Protein AF-A0A7X9DFD9-F1 (afdb_monomer)

pLDDT: mean 85.7, std 7.78, range [48.38, 92.62]

Sequence (74 aa):
KEKILEKFISTHTKYDEPTKQEFKKLLEKNSIKLSDSTAYFILKSEIYRYTKRPLYDLEFDNQLTEAIKIINEQ

Foldseek 3Di:
DCVLLVVLCVVVLDLDDVSLVVQVVSCVVVVHDDDSLVSSVVNLVVSCVVPPDDP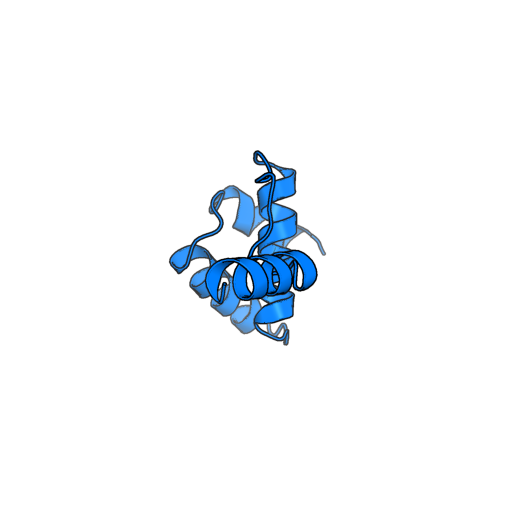DDCSPPPVVVVVVVVVVVD

Solvent-accessible surface area (backbone atoms only — not comparable to full-atom values): 4581 Å² total; per-residue (Å²): 133,62,68,65,58,56,58,48,40,73,76,43,72,60,92,46,71,71,50,51,54,53,50,52,53,51,34,53,74,68,72,50,89,68,55,69,68,59,49,50,50,53,53,47,56,57,33,40,72,82,40,88,64,71,98,68,52,81,86,78,34,63,66,61,45,51,52,52,49,60,62,73,75,106

Radius of gyration: 14.45 Å; Cα contacts (8 Å, |Δi|>4): 32; chains: 1; bounding box: 41×22×36 Å

Secondary structure (DSSP, 8-state):
-THHHHHHHHH--S-SHHHHHHHHHHHHHTT----HHHHHHHHHHHHHHHSPPPS--TTT-HHHHHHHHHHHT-

Structure (mmCIF, N/CA/C/O backbone):
data_AF-A0A7X9DFD9-F1
#
_entry.id   AF-A0A7X9DFD9-F1
#
loop_
_atom_site.group_PDB
_atom_site.id
_atom_site.type_symbol
_atom_site.label_atom_id
_atom_site.label_alt_id
_atom_site.label_comp_id
_atom_site.label_asym_id
_atom_site.label_entity_id
_atom_site.label_seq_id
_atom_site.pdbx_PDB_ins_code
_atom_site.Cartn_x
_atom_site.Cartn_y
_atom_site.Cartn_z
_atom_site.occupancy
_atom_site.B_iso_or_equiv
_a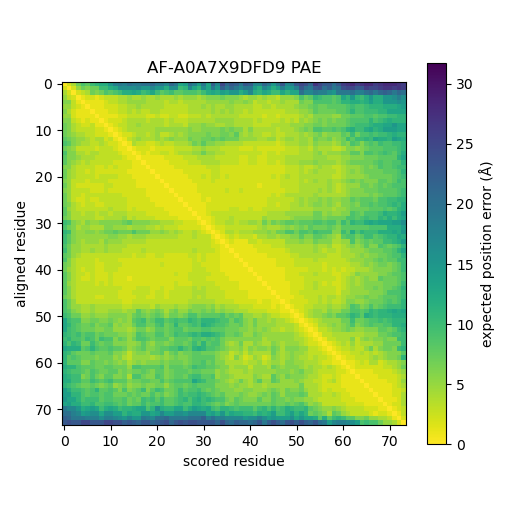tom_site.auth_seq_id
_atom_site.auth_comp_id
_atom_site.auth_asym_id
_atom_site.auth_atom_id
_atom_site.pdbx_PDB_model_num
ATOM 1 N N . LYS A 1 1 ? -18.408 -6.169 4.066 1.00 48.38 1 LYS A N 1
ATOM 2 C CA . LYS A 1 1 ? -17.126 -6.179 4.824 1.00 48.38 1 LYS A CA 1
ATOM 3 C C . LYS A 1 1 ? -16.177 -5.039 4.390 1.00 48.38 1 LYS A C 1
ATOM 5 O O . LYS A 1 1 ? -15.163 -4.864 5.045 1.00 48.38 1 LYS A O 1
ATOM 10 N N . GLU A 1 2 ? -16.537 -4.209 3.396 1.00 55.25 2 GLU A N 1
ATOM 11 C CA . GLU A 1 2 ? -15.740 -3.077 2.858 1.00 55.25 2 GLU A CA 1
ATOM 12 C C . GLU A 1 2 ? -15.517 -1.877 3.801 1.00 55.25 2 GLU A C 1
ATOM 14 O O . GLU A 1 2 ? -14.545 -1.143 3.650 1.00 55.25 2 GLU A O 1
ATOM 19 N N . LYS A 1 3 ? -16.334 -1.716 4.851 1.00 73.00 3 LYS A N 1
ATOM 20 C CA . LYS A 1 3 ? -16.347 -0.494 5.681 1.00 73.00 3 LYS A CA 1
ATOM 21 C C . LYS A 1 3 ? -15.025 -0.133 6.369 1.00 73.00 3 LYS A C 1
ATOM 23 O O . LYS A 1 3 ? -14.844 1.026 6.722 1.00 73.00 3 LYS A O 1
ATOM 28 N N . ILE A 1 4 ? -14.149 -1.097 6.652 1.00 82.19 4 ILE A N 1
ATOM 29 C CA . ILE A 1 4 ? -12.875 -0.824 7.345 1.00 82.19 4 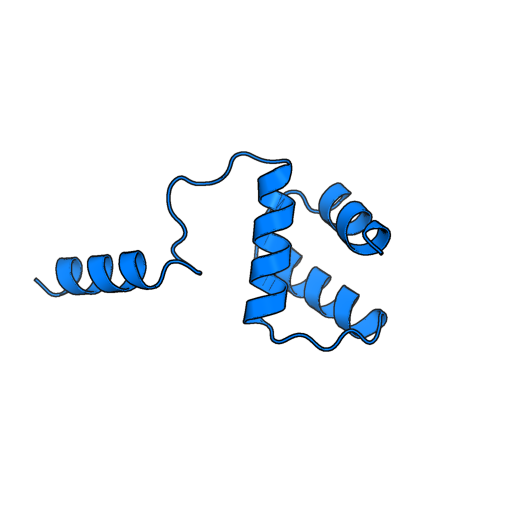ILE A CA 1
ATOM 30 C C . ILE A 1 4 ? -11.873 -0.209 6.370 1.00 82.19 4 ILE A C 1
ATOM 32 O O . ILE A 1 4 ? -11.206 0.765 6.707 1.00 82.19 4 ILE A O 1
ATOM 36 N N . LEU A 1 5 ? -11.815 -0.759 5.158 1.00 81.56 5 LEU A N 1
ATOM 37 C CA . LEU A 1 5 ? -10.886 -0.324 4.130 1.00 81.56 5 LEU A CA 1
ATOM 38 C C . LEU A 1 5 ? -11.304 1.031 3.559 1.00 81.56 5 LEU A C 1
ATOM 40 O O . LEU A 1 5 ? -10.488 1.942 3.520 1.00 81.56 5 LEU A O 1
ATOM 44 N N . GLU A 1 6 ? -12.592 1.195 3.239 1.00 83.19 6 GLU A N 1
ATOM 45 C CA . GLU A 1 6 ? -13.154 2.458 2.742 1.00 83.19 6 GLU A CA 1
ATOM 46 C C . GLU A 1 6 ? -12.943 3.619 3.724 1.00 83.19 6 GLU A C 1
ATOM 48 O O . GLU A 1 6 ? -12.568 4.727 3.336 1.00 83.19 6 GLU A O 1
ATOM 53 N N . LYS A 1 7 ? -13.127 3.366 5.027 1.00 85.31 7 LYS A N 1
ATOM 54 C CA . LYS A 1 7 ? -12.841 4.366 6.065 1.00 85.31 7 LYS A CA 1
ATOM 55 C C . LYS A 1 7 ? -11.357 4.693 6.156 1.00 85.31 7 LYS A C 1
ATOM 57 O O . LYS A 1 7 ? -11.011 5.835 6.433 1.00 85.31 7 LYS A O 1
ATOM 62 N N . PHE A 1 8 ? -10.489 3.708 5.946 1.00 88.31 8 PHE A N 1
ATOM 63 C CA . PHE A 1 8 ? -9.049 3.910 6.006 1.00 88.31 8 PHE A CA 1
ATOM 64 C C . PHE A 1 8 ? -8.543 4.753 4.829 1.00 88.31 8 PHE A C 1
ATOM 66 O O . PHE A 1 8 ? -7.849 5.745 5.050 1.00 88.31 8 PHE A O 1
ATOM 73 N N . ILE A 1 9 ? -8.954 4.414 3.602 1.00 87.31 9 ILE A N 1
ATOM 74 C CA . ILE A 1 9 ? -8.560 5.129 2.375 1.00 87.31 9 ILE A CA 1
ATOM 75 C C . ILE A 1 9 ? -9.180 6.530 2.273 1.00 87.31 9 ILE A C 1
ATOM 77 O O . ILE A 1 9 ? -8.595 7.410 1.651 1.00 87.31 9 ILE A O 1
ATOM 81 N N . SER A 1 10 ? -10.325 6.772 2.928 1.00 84.25 10 SER A N 1
ATOM 82 C CA . SER A 1 10 ? -10.905 8.122 3.033 1.00 84.25 10 SER A CA 1
ATOM 83 C C . SER A 1 10 ? -9.984 9.089 3.786 1.00 84.25 10 SER A C 1
ATOM 85 O O . SER A 1 10 ? -9.981 10.284 3.505 1.00 84.25 10 SER A O 1
ATOM 87 N N . THR A 1 11 ? -9.193 8.573 4.729 1.00 84.69 11 THR A N 1
ATOM 88 C CA . THR A 1 11 ? -8.228 9.355 5.516 1.00 84.69 11 THR A CA 1
ATOM 89 C C . THR A 1 11 ? -6.825 9.304 4.906 1.00 84.69 11 THR A C 1
ATOM 91 O O . THR A 1 11 ? -6.069 10.264 5.027 1.00 84.69 11 THR A O 1
ATOM 94 N N . HIS A 1 12 ? -6.485 8.208 4.219 1.00 84.81 12 HIS A N 1
ATOM 95 C CA . HIS A 1 12 ? -5.176 7.977 3.611 1.00 84.81 12 HIS A CA 1
ATOM 96 C C . HIS A 1 12 ? -5.309 7.755 2.102 1.00 84.81 12 HIS A C 1
ATOM 98 O O . HIS A 1 12 ? -5.503 6.639 1.623 1.00 84.81 12 HIS A O 1
ATOM 104 N N . THR A 1 13 ? -5.188 8.842 1.344 1.00 83.44 13 THR A N 1
ATOM 105 C CA . THR A 1 13 ? -5.361 8.850 -0.118 1.00 83.44 13 THR A CA 1
ATOM 106 C C . THR A 1 13 ? -4.064 8.610 -0.887 1.00 83.44 13 THR A C 1
ATOM 108 O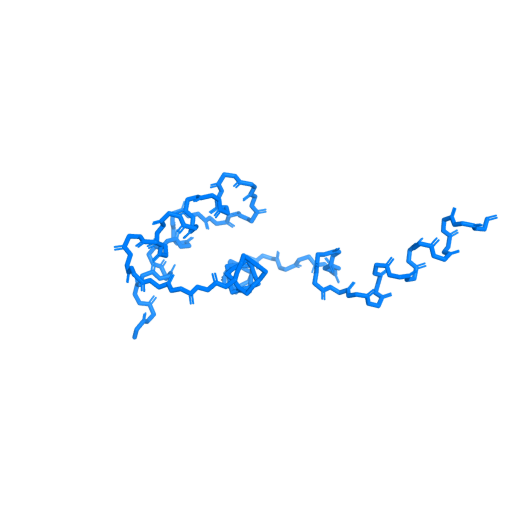 O . THR A 1 13 ? -4.064 8.615 -2.117 1.00 83.44 13 THR A O 1
ATOM 111 N N . LYS A 1 14 ? -2.943 8.424 -0.187 1.00 86.56 14 LYS A N 1
ATOM 112 C CA . LYS A 1 14 ? -1.627 8.221 -0.788 1.00 86.56 14 LYS A CA 1
ATOM 113 C C . LYS A 1 14 ? -1.044 6.893 -0.353 1.00 86.56 14 LYS A C 1
ATOM 115 O O . LYS A 1 14 ? -1.183 6.467 0.787 1.00 86.56 14 LYS A O 1
ATOM 120 N N . TYR A 1 15 ? -0.405 6.236 -1.309 1.00 87.69 15 TYR A N 1
ATOM 121 C CA . TYR A 1 15 ? 0.315 5.005 -1.065 1.00 87.69 15 TYR A CA 1
ATOM 122 C C . TYR A 1 15 ? 1.771 5.341 -0.714 1.00 87.69 15 TYR A C 1
ATOM 124 O O . TYR A 1 15 ? 2.586 5.592 -1.600 1.00 87.69 15 TYR A O 1
ATOM 132 N N . ASP A 1 16 ? 2.069 5.395 0.583 1.00 90.00 16 ASP A N 1
ATOM 133 C CA . ASP A 1 16 ? 3.372 5.748 1.154 1.00 90.00 16 ASP A CA 1
ATOM 134 C C . ASP A 1 16 ? 3.687 4.897 2.399 1.00 90.00 16 ASP A C 1
ATOM 136 O O . ASP A 1 16 ? 2.824 4.190 2.922 1.00 90.00 16 ASP A O 1
ATOM 140 N N . GLU A 1 17 ? 4.941 4.933 2.860 1.00 89.00 17 GLU A N 1
ATOM 141 C CA . GLU A 1 17 ? 5.404 4.141 4.008 1.00 89.00 17 GLU A CA 1
ATOM 142 C C . GLU A 1 17 ? 4.572 4.349 5.291 1.00 89.00 17 GLU A C 1
ATOM 144 O O . GLU A 1 17 ? 4.155 3.349 5.879 1.00 89.00 17 GLU A O 1
ATOM 149 N N . PRO A 1 18 ? 4.248 5.584 5.737 1.00 90.50 18 PRO A N 1
ATOM 150 C CA . PRO A 1 18 ? 3.421 5.747 6.931 1.00 90.50 18 PRO A CA 1
ATOM 151 C C . PRO A 1 18 ? 2.020 5.148 6.753 1.00 90.50 18 PRO A C 1
ATOM 153 O O . PRO A 1 18 ? 1.518 4.496 7.670 1.00 90.50 18 PRO A O 1
ATOM 156 N N . THR A 1 19 ? 1.420 5.267 5.565 1.00 90.94 19 THR A N 1
ATOM 157 C CA . THR A 1 19 ? 0.121 4.647 5.269 1.00 90.94 19 THR A CA 1
ATOM 158 C C . THR A 1 19 ? 0.188 3.116 5.314 1.00 90.94 19 THR A C 1
ATOM 160 O O . THR A 1 19 ? -0.720 2.479 5.851 1.00 90.94 19 THR A O 1
ATOM 163 N N . LYS A 1 20 ? 1.273 2.501 4.820 1.00 90.94 20 LYS A N 1
ATOM 164 C CA . LYS A 1 20 ? 1.492 1.043 4.913 1.00 90.94 20 LYS A CA 1
ATOM 165 C C . LYS A 1 20 ? 1.547 0.568 6.365 1.00 90.94 20 LYS A C 1
ATOM 167 O O . LYS A 1 20 ? 0.888 -0.414 6.715 1.00 90.94 20 LYS A O 1
ATOM 172 N N . GLN A 1 21 ? 2.294 1.277 7.211 1.00 92.25 21 GLN A N 1
ATO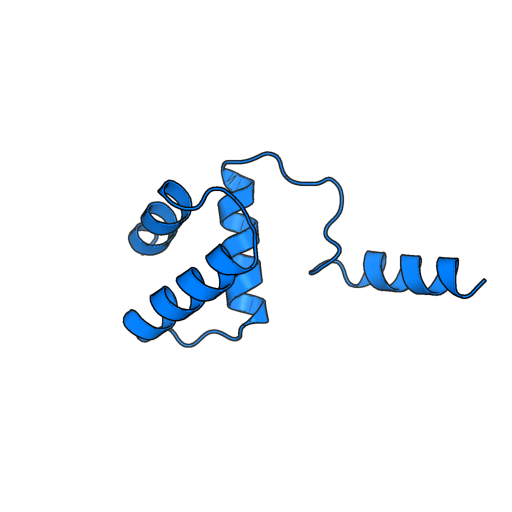M 173 C CA . GLN A 1 21 ? 2.443 0.936 8.629 1.00 92.25 21 GLN A CA 1
ATOM 174 C C . GLN A 1 21 ? 1.114 1.062 9.385 1.00 92.25 21 GLN A C 1
ATOM 176 O O . GLN A 1 21 ? 0.736 0.163 10.137 1.00 92.25 21 GLN A O 1
ATOM 181 N N . GLU A 1 22 ? 0.363 2.140 9.153 1.00 91.19 22 GLU A N 1
ATOM 182 C CA . GLU A 1 22 ? -0.954 2.335 9.769 1.00 91.19 22 GLU A CA 1
ATOM 183 C C . GLU A 1 22 ? -1.976 1.299 9.283 1.00 91.19 22 GLU A C 1
ATOM 185 O O . GLU A 1 22 ? -2.777 0.791 10.072 1.00 91.19 22 GLU A O 1
ATOM 190 N N . PHE A 1 23 ? -1.912 0.909 8.008 1.00 92.62 23 PHE A N 1
ATOM 191 C CA . PHE A 1 23 ? -2.763 -0.142 7.465 1.00 92.62 23 PHE A CA 1
ATOM 192 C C . PHE A 1 23 ? -2.458 -1.504 8.097 1.00 92.62 23 PHE A C 1
ATOM 194 O O . PHE A 1 23 ? -3.376 -2.240 8.461 1.00 92.62 23 PHE A O 1
ATOM 201 N N . LYS A 1 24 ? -1.179 -1.826 8.310 1.00 91.69 24 LYS A N 1
ATOM 202 C CA . LYS A 1 24 ? -0.770 -3.056 8.997 1.00 91.69 24 LYS A CA 1
ATOM 203 C C . LYS A 1 24 ? -1.305 -3.102 10.431 1.00 91.69 24 LYS A C 1
ATOM 205 O O . LYS A 1 24 ? -1.967 -4.071 10.799 1.00 91.69 24 LYS A O 1
ATOM 210 N N . LYS A 1 25 ? -1.160 -2.009 11.189 1.00 91.69 25 LYS A N 1
ATOM 211 C CA . LYS A 1 25 ? -1.746 -1.891 12.538 1.00 91.69 25 LYS A CA 1
ATOM 212 C C . LYS A 1 25 ? -3.267 -2.039 12.528 1.00 91.69 25 LYS A C 1
ATOM 214 O O . LYS A 1 25 ? -3.836 -2.648 13.435 1.00 91.69 25 LYS A O 1
ATOM 219 N N . LEU A 1 26 ? -3.946 -1.493 11.515 1.00 91.31 26 LEU A N 1
ATOM 220 C CA . LEU A 1 26 ? -5.392 -1.644 11.349 1.00 91.31 26 LEU A CA 1
ATOM 221 C C . LEU A 1 26 ? -5.776 -3.117 11.156 1.00 91.31 26 LEU A C 1
ATOM 223 O O . LEU A 1 26 ? -6.733 -3.579 11.780 1.00 91.31 26 LEU A O 1
ATOM 227 N N . LEU A 1 27 ? -5.044 -3.855 10.321 1.00 91.00 27 LEU A N 1
ATOM 228 C CA . LEU A 1 27 ? -5.277 -5.283 10.101 1.00 91.00 27 LEU A CA 1
ATOM 229 C C . LEU A 1 27 ? -5.053 -6.091 11.385 1.00 91.00 27 LEU A C 1
ATOM 231 O O . LEU A 1 27 ? -5.925 -6.876 11.763 1.00 91.00 27 LEU A O 1
ATOM 235 N N . GLU A 1 28 ? -3.959 -5.832 12.104 1.00 90.38 28 GLU A N 1
ATOM 236 C CA . GLU A 1 28 ? -3.649 -6.486 13.382 1.00 90.38 28 GLU A CA 1
ATOM 237 C C . GLU A 1 28 ? -4.725 -6.214 14.440 1.00 90.38 28 GLU A C 1
ATOM 239 O O . GLU A 1 28 ? -5.223 -7.145 15.076 1.00 90.38 28 GLU A O 1
ATOM 244 N N . LYS A 1 29 ? -5.177 -4.959 14.563 1.00 90.56 29 LYS A N 1
ATOM 245 C CA . LYS A 1 29 ? -6.262 -4.567 15.478 1.00 90.56 29 LYS A CA 1
ATOM 246 C C . LYS A 1 29 ? -7.575 -5.296 15.186 1.00 90.56 29 LYS A C 1
ATOM 248 O O . LYS A 1 29 ? -8.350 -5.557 16.102 1.00 90.56 29 LYS A O 1
ATOM 253 N N . ASN A 1 30 ? -7.831 -5.632 13.922 1.00 88.25 30 ASN A N 1
ATOM 254 C CA . ASN A 1 30 ? -9.019 -6.373 13.498 1.00 88.25 30 ASN A CA 1
ATOM 255 C C . ASN A 1 30 ? -8.792 -7.896 13.443 1.00 88.25 30 ASN A C 1
ATOM 257 O O . ASN A 1 30 ? -9.653 -8.616 12.940 1.00 88.25 30 ASN A O 1
ATOM 261 N N . SER A 1 31 ? -7.661 -8.398 13.961 1.00 88.50 31 SER A N 1
ATOM 262 C CA . SER A 1 31 ? -7.281 -9.820 13.919 1.00 88.50 31 SER A CA 1
ATOM 263 C C . SER A 1 31 ? -7.242 -10.409 12.500 1.00 88.50 31 SER A C 1
ATOM 265 O O . SER A 1 31 ? -7.477 -11.602 12.299 1.00 88.50 31 SER A O 1
ATOM 267 N N . ILE A 1 32 ? -6.944 -9.577 11.499 1.00 87.69 32 ILE A N 1
ATOM 268 C CA . ILE A 1 32 ? -6.813 -9.994 10.105 1.00 87.69 32 ILE A CA 1
ATOM 269 C C . ILE A 1 32 ? -5.355 -10.382 9.862 1.00 87.69 32 ILE A C 1
ATOM 271 O O . ILE A 1 32 ? -4.464 -9.537 9.891 1.00 87.69 32 ILE A O 1
ATOM 275 N N . LYS A 1 33 ? -5.113 -11.669 9.598 1.00 86.12 33 LYS A N 1
ATOM 276 C CA . LYS A 1 33 ? -3.789 -12.184 9.234 1.00 86.12 33 LYS A CA 1
ATOM 277 C C . LYS A 1 33 ? -3.638 -12.181 7.715 1.00 86.12 33 LYS A C 1
ATOM 279 O O . LYS A 1 33 ? -4.204 -13.032 7.036 1.00 86.12 33 LYS A O 1
ATOM 284 N N . LEU A 1 34 ? -2.877 -11.223 7.200 1.00 87.00 34 LEU A N 1
ATOM 285 C CA . LEU A 1 34 ? -2.442 -11.155 5.806 1.00 87.00 34 LEU A CA 1
ATOM 286 C C . LEU A 1 34 ? -0.917 -11.066 5.772 1.00 87.00 34 LEU A C 1
ATOM 288 O O . LEU A 1 34 ? -0.307 -10.545 6.704 1.00 87.00 34 LEU A O 1
ATOM 292 N N . SER A 1 35 ? -0.306 -11.571 4.703 1.00 89.69 35 SER A N 1
ATOM 293 C CA . SER A 1 35 ? 1.100 -11.281 4.433 1.00 89.69 35 SER A CA 1
ATOM 294 C C . SER A 1 35 ? 1.254 -9.803 4.071 1.00 89.69 35 SER A C 1
ATOM 296 O O . SER A 1 35 ? 0.345 -9.205 3.489 1.00 89.69 35 SER A O 1
ATOM 298 N N . ASP A 1 36 ? 2.415 -9.225 4.377 1.00 87.12 36 ASP A N 1
ATOM 299 C CA . ASP A 1 36 ? 2.699 -7.816 4.085 1.00 87.12 36 ASP A CA 1
ATOM 300 C C . ASP A 1 36 ? 2.489 -7.502 2.596 1.00 87.12 36 ASP A C 1
ATOM 302 O O . ASP A 1 36 ? 1.817 -6.535 2.254 1.00 87.12 36 ASP A O 1
ATOM 306 N N . SER A 1 37 ? 2.955 -8.380 1.702 1.00 88.56 37 SER A N 1
ATOM 307 C CA . SER A 1 37 ? 2.765 -8.229 0.254 1.00 88.56 37 SER A CA 1
ATOM 308 C C . SER A 1 37 ? 1.282 -8.177 -0.138 1.00 88.56 37 SER A C 1
ATOM 310 O O . SER A 1 37 ? 0.864 -7.264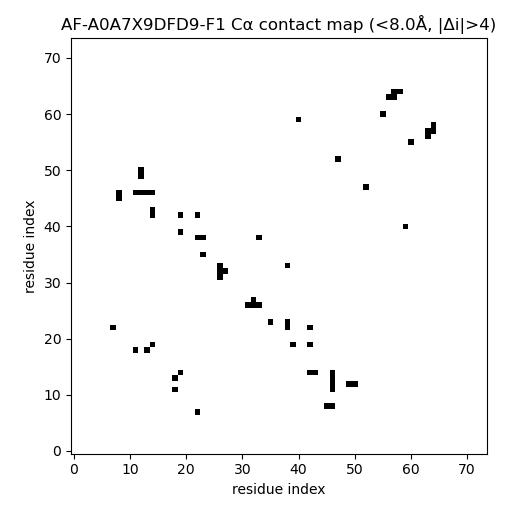 -0.848 1.00 88.56 37 SER A O 1
ATOM 312 N N . THR A 1 38 ? 0.451 -9.094 0.374 1.00 88.25 38 THR A N 1
ATOM 313 C CA . THR A 1 38 ? -0.986 -9.104 0.065 1.00 88.25 38 THR A CA 1
ATOM 314 C C . THR A 1 38 ? -1.706 -7.901 0.670 1.00 88.25 38 THR A C 1
ATOM 316 O O . THR A 1 38 ? -2.543 -7.293 0.004 1.00 88.25 38 THR A O 1
ATOM 319 N N . ALA A 1 39 ? -1.373 -7.518 1.905 1.00 90.81 39 ALA A N 1
ATOM 320 C CA . ALA A 1 39 ? -1.928 -6.329 2.543 1.00 90.81 39 ALA A CA 1
ATOM 321 C C . ALA A 1 39 ? -1.617 -5.066 1.726 1.00 90.81 39 ALA A C 1
ATOM 323 O O . ALA A 1 39 ? -2.511 -4.275 1.423 1.00 90.81 39 ALA A O 1
ATOM 324 N N . TYR A 1 40 ? -0.363 -4.904 1.312 1.00 92.19 40 TYR A N 1
ATOM 325 C CA . TYR A 1 40 ? 0.082 -3.748 0.546 1.00 92.19 40 TYR A CA 1
ATOM 326 C C . TYR A 1 40 ? -0.486 -3.727 -0.871 1.00 92.19 40 TYR A C 1
ATOM 328 O O . TYR A 1 40 ? -0.812 -2.648 -1.361 1.00 92.19 40 TYR A O 1
ATOM 336 N N . PHE A 1 41 ? -0.663 -4.888 -1.503 1.00 90.50 41 PHE A N 1
ATOM 3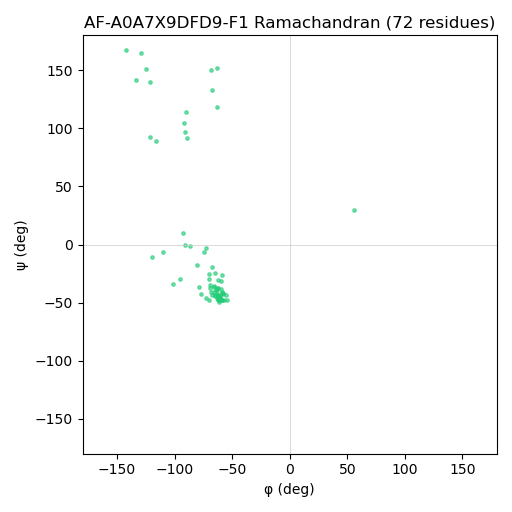37 C CA . PHE A 1 41 ? -1.329 -4.991 -2.799 1.00 90.50 41 PHE A CA 1
ATOM 338 C C . PHE A 1 41 ? -2.787 -4.520 -2.721 1.00 90.50 41 PHE A C 1
ATOM 340 O O . PHE A 1 41 ? -3.215 -3.689 -3.521 1.00 90.50 41 PHE A O 1
ATOM 347 N N . ILE A 1 42 ? -3.536 -4.995 -1.717 1.00 89.62 42 ILE A N 1
ATOM 348 C CA . ILE A 1 42 ? -4.934 -4.595 -1.492 1.00 89.62 42 ILE A CA 1
ATOM 349 C C . ILE A 1 42 ? -5.021 -3.088 -1.237 1.00 89.62 42 ILE A C 1
ATOM 351 O O . ILE A 1 42 ? -5.824 -2.402 -1.868 1.00 89.62 42 ILE A O 1
ATOM 3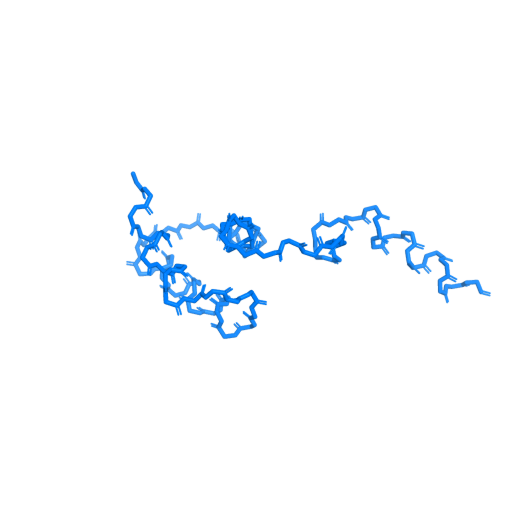55 N N . LEU A 1 43 ? -4.165 -2.564 -0.355 1.00 91.00 43 LEU A N 1
ATOM 356 C CA . LEU A 1 43 ? -4.100 -1.138 -0.044 1.00 91.00 43 LEU A CA 1
ATOM 357 C C . LEU A 1 43 ? -3.834 -0.293 -1.298 1.00 91.00 43 LEU A C 1
ATOM 359 O O . LEU A 1 43 ? -4.535 0.686 -1.544 1.00 91.00 43 LEU A O 1
ATOM 363 N N . LYS A 1 44 ? -2.842 -0.687 -2.105 1.00 90.69 44 LYS A N 1
ATOM 364 C CA . LYS A 1 44 ? -2.472 0.011 -3.342 1.00 90.69 44 LYS A CA 1
ATOM 365 C C . LYS A 1 44 ? -3.613 0.009 -4.352 1.00 90.69 44 LYS A C 1
ATOM 367 O O . LYS A 1 44 ? -3.958 1.059 -4.892 1.00 90.69 44 LYS A O 1
ATOM 372 N N . SER A 1 45 ? -4.225 -1.156 -4.566 1.00 88.75 45 SER A N 1
ATOM 373 C CA . SER A 1 45 ? -5.362 -1.322 -5.474 1.00 88.75 45 SER A CA 1
ATOM 374 C C . SER A 1 45 ? -6.533 -0.424 -5.080 1.00 88.75 45 SER A C 1
ATOM 376 O O . SER A 1 45 ? -7.153 0.200 -5.938 1.00 88.75 45 SER A O 1
ATOM 378 N N . GLU A 1 46 ? -6.825 -0.331 -3.786 1.00 88.56 46 GLU A N 1
ATOM 379 C CA . GLU A 1 46 ? -7.979 0.417 -3.297 1.00 88.56 46 GLU A CA 1
ATOM 380 C C . GLU A 1 46 ? -7.726 1.923 -3.274 1.00 88.56 46 GLU A C 1
ATOM 382 O O . GLU A 1 46 ? -8.600 2.681 -3.679 1.00 88.56 46 GLU A O 1
ATOM 387 N N . ILE A 1 47 ? -6.515 2.383 -2.949 1.00 89.00 47 ILE A N 1
ATOM 388 C CA . ILE A 1 47 ? -6.147 3.802 -3.095 1.00 89.00 47 ILE A CA 1
ATOM 389 C C . ILE A 1 47 ? -6.245 4.249 -4.561 1.00 89.00 47 ILE A C 1
ATOM 391 O O . ILE A 1 47 ? -6.823 5.299 -4.860 1.00 89.00 47 ILE A O 1
ATOM 395 N N . TYR A 1 48 ? -5.728 3.451 -5.499 1.00 87.81 48 TYR A N 1
ATOM 396 C CA . TYR A 1 48 ? -5.762 3.772 -6.933 1.00 87.81 48 TYR A CA 1
ATOM 397 C C . TYR A 1 48 ? -7.133 3.607 -7.583 1.00 87.81 48 TYR A C 1
ATOM 399 O O . TYR A 1 48 ? -7.319 4.014 -8.727 1.00 87.81 48 TYR A O 1
ATOM 407 N N . ARG A 1 49 ? -8.119 3.075 -6.861 1.00 85.75 49 ARG A N 1
ATOM 408 C CA . ARG A 1 49 ? -9.515 3.109 -7.296 1.00 85.75 49 ARG A CA 1
ATOM 409 C C . ARG A 1 49 ? -10.103 4.521 -7.244 1.00 85.75 49 ARG A C 1
ATOM 411 O O . ARG A 1 49 ? -10.967 4.848 -8.051 1.00 85.75 49 ARG A O 1
ATOM 418 N N . TYR A 1 50 ? -9.617 5.353 -6.321 1.00 82.88 50 TYR A N 1
ATOM 419 C CA . TYR A 1 50 ? -10.102 6.721 -6.088 1.00 82.88 50 TYR A CA 1
ATOM 420 C C . TYR A 1 50 ? -9.099 7.801 -6.508 1.00 82.88 50 TYR A C 1
ATOM 422 O O . TYR A 1 50 ? -9.408 8.990 -6.474 1.00 82.88 50 TYR A O 1
ATOM 430 N N . THR A 1 51 ? -7.890 7.406 -6.905 1.00 82.00 51 THR A N 1
ATOM 431 C CA . THR A 1 51 ? -6.807 8.315 -7.293 1.00 82.00 51 THR A CA 1
ATOM 432 C C . THR A 1 51 ? -6.223 7.918 -8.646 1.00 82.00 51 THR A C 1
ATOM 434 O O . THR A 1 51 ? -6.474 6.828 -9.153 1.00 82.00 51 THR A O 1
ATOM 437 N N . LYS A 1 52 ? -5.452 8.812 -9.280 1.00 80.94 52 LYS A N 1
ATOM 438 C CA . LYS A 1 52 ? -4.795 8.482 -10.551 1.00 80.94 52 LYS A CA 1
ATOM 439 C C . LYS A 1 52 ? -3.791 7.350 -10.341 1.00 80.94 52 LYS A C 1
ATOM 441 O O . LYS A 1 52 ? -2.807 7.518 -9.623 1.00 80.94 52 LYS A O 1
ATOM 446 N N . ARG A 1 53 ? -4.024 6.231 -11.027 1.00 83.44 53 ARG A N 1
ATOM 447 C CA . ARG A 1 53 ? -3.097 5.102 -11.064 1.00 83.44 53 ARG A CA 1
ATOM 448 C C . ARG A 1 53 ? -1.819 5.500 -11.821 1.00 83.44 53 ARG A C 1
ATOM 450 O O . ARG A 1 53 ? -1.928 6.074 -12.908 1.00 83.44 53 ARG A O 1
ATOM 457 N N . PRO A 1 54 ? -0.622 5.210 -11.286 1.00 82.75 54 PRO A N 1
ATOM 458 C CA . PRO A 1 54 ? 0.617 5.362 -12.038 1.00 82.75 54 PRO A CA 1
ATOM 459 C C . PRO A 1 54 ? 0.625 4.421 -13.251 1.00 82.75 54 PRO A C 1
ATOM 461 O O . PRO A 1 54 ? 0.009 3.356 -13.224 1.00 82.75 54 PRO A O 1
ATOM 464 N N . LEU A 1 55 ? 1.337 4.809 -14.313 1.00 82.06 55 LEU A N 1
ATOM 465 C CA . LEU A 1 55 ? 1.455 4.002 -15.538 1.00 82.06 55 LEU A CA 1
ATOM 466 C C . LEU A 1 55 ? 2.186 2.674 -15.308 1.00 82.06 55 LEU A C 1
ATOM 468 O O . LEU A 1 55 ? 1.973 1.721 -16.048 1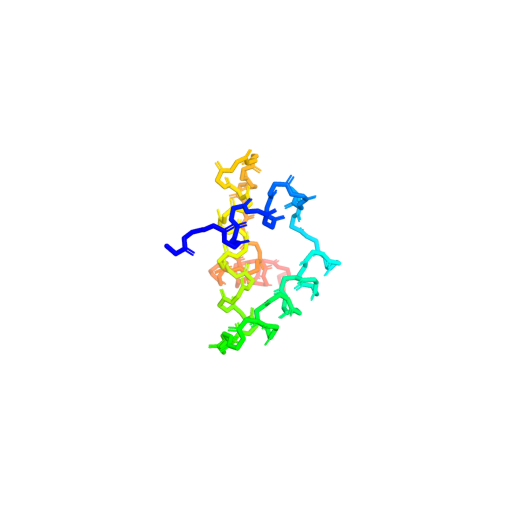.00 82.06 55 LEU A O 1
ATOM 472 N N . TYR A 1 56 ? 3.028 2.624 -14.278 1.00 81.25 56 TYR A N 1
ATOM 473 C CA . TYR A 1 56 ? 3.922 1.514 -13.998 1.00 81.25 56 TYR A CA 1
ATOM 474 C C . TYR A 1 56 ? 3.854 1.144 -12.519 1.00 81.25 56 TYR A C 1
ATOM 476 O O . TYR A 1 56 ? 3.779 2.026 -11.658 1.00 81.25 56 TYR A O 1
ATOM 484 N N . ASP A 1 57 ? 3.903 -0.154 -12.224 1.00 83.25 57 ASP A N 1
ATOM 485 C CA . ASP A 1 57 ? 3.898 -0.676 -10.860 1.00 83.25 57 ASP A CA 1
ATOM 486 C C . ASP A 1 57 ? 5.207 -1.406 -10.556 1.00 83.25 57 ASP A C 1
ATOM 488 O O . ASP A 1 57 ? 5.321 -2.609 -10.726 1.00 83.25 57 ASP A O 1
ATOM 492 N N . LEU A 1 58 ? 6.203 -0.678 -10.063 1.00 82.19 58 LEU A N 1
ATOM 493 C CA . LEU A 1 58 ? 7.522 -1.246 -9.764 1.00 82.19 58 LEU A CA 1
ATOM 494 C C . LEU A 1 58 ? 7.554 -2.145 -8.512 1.00 82.19 58 LEU A C 1
ATOM 496 O O . LEU A 1 58 ? 8.607 -2.677 -8.180 1.00 82.19 58 LEU A O 1
ATOM 500 N N . GLU A 1 59 ? 6.444 -2.280 -7.779 1.00 82.25 59 GLU A N 1
ATOM 501 C CA . GLU A 1 59 ? 6.391 -3.107 -6.563 1.00 82.25 59 GLU A CA 1
ATOM 502 C C . GLU A 1 59 ? 5.737 -4.463 -6.803 1.00 82.25 59 GLU A C 1
ATOM 504 O O . GLU A 1 59 ? 6.106 -5.438 -6.154 1.00 82.25 59 GLU A O 1
ATOM 509 N N . PHE A 1 60 ? 4.751 -4.523 -7.699 1.00 85.88 60 PHE A N 1
ATOM 510 C CA . PHE A 1 60 ? 3.983 -5.739 -7.963 1.00 85.88 60 PHE A CA 1
ATOM 511 C C . PHE A 1 60 ? 4.095 -6.227 -9.414 1.00 85.88 60 PHE A C 1
ATOM 513 O O . PHE A 1 60 ? 3.675 -7.349 -9.698 1.00 85.88 60 PHE A O 1
ATOM 520 N N . ASP A 1 61 ? 4.671 -5.435 -10.328 1.00 86.62 61 ASP A N 1
ATOM 521 C CA . ASP A 1 61 ? 5.004 -5.875 -11.685 1.00 86.62 61 ASP A CA 1
ATOM 522 C C . ASP A 1 61 ? 6.421 -6.465 -11.725 1.00 86.62 61 ASP A C 1
ATOM 524 O O . ASP A 1 61 ? 7.434 -5.777 -11.907 1.00 86.62 61 ASP A O 1
ATOM 528 N N . ASN A 1 62 ? 6.485 -7.782 -11.528 1.00 86.12 62 ASN A N 1
ATOM 529 C CA . ASN A 1 62 ? 7.742 -8.524 -11.565 1.00 86.12 62 ASN A CA 1
ATOM 530 C C . ASN A 1 62 ? 8.402 -8.459 -12.949 1.00 86.12 62 ASN A C 1
ATOM 532 O O . ASN A 1 62 ? 9.619 -8.319 -13.023 1.00 86.12 62 ASN A O 1
ATOM 536 N N . GLN A 1 63 ? 7.618 -8.488 -14.034 1.00 87.62 63 GLN A N 1
ATOM 537 C CA . GLN A 1 63 ? 8.153 -8.469 -15.398 1.00 87.62 63 GLN A CA 1
ATOM 538 C C . GLN A 1 63 ? 8.813 -7.128 -15.716 1.00 87.62 63 GLN A C 1
ATOM 540 O O . GLN A 1 63 ? 9.915 -7.095 -16.261 1.00 87.62 63 GLN A O 1
ATOM 545 N N . LEU A 1 64 ? 8.176 -6.021 -15.326 1.00 85.75 64 LEU A N 1
ATOM 546 C CA . LEU A 1 64 ? 8.764 -4.692 -15.465 1.00 85.75 64 LEU A CA 1
ATOM 547 C C . LEU A 1 64 ? 10.040 -4.550 -14.626 1.00 85.75 64 LEU A C 1
ATOM 549 O O . LEU A 1 64 ? 11.039 -4.001 -15.092 1.00 85.75 64 LEU A O 1
ATOM 553 N N . THR A 1 65 ? 10.015 -5.064 -13.396 1.00 87.62 65 THR A N 1
ATOM 554 C CA . THR A 1 65 ? 11.169 -5.025 -12.491 1.00 87.62 65 THR A CA 1
ATOM 555 C C . THR A 1 65 ? 12.354 -5.807 -13.060 1.00 87.62 65 THR A C 1
ATOM 557 O O . THR A 1 65 ? 13.485 -5.324 -13.024 1.00 87.62 65 THR A O 1
ATOM 560 N N . GLU A 1 66 ? 12.112 -6.997 -13.613 1.00 88.94 66 GLU A N 1
ATOM 561 C CA . GLU A 1 66 ? 13.138 -7.802 -14.282 1.00 88.94 66 GLU A CA 1
ATOM 562 C C . GLU A 1 66 ? 13.665 -7.121 -15.548 1.00 88.94 66 GLU A C 1
ATOM 564 O O . GLU A 1 66 ? 14.878 -7.042 -15.735 1.00 88.94 66 GLU A O 1
ATOM 569 N N . ALA A 1 67 ? 12.787 -6.546 -16.375 1.00 88.50 67 ALA A N 1
ATOM 570 C CA . ALA A 1 67 ? 13.194 -5.827 -17.580 1.00 88.50 67 ALA A CA 1
ATOM 571 C C . ALA A 1 67 ? 14.121 -4.638 -17.268 1.00 88.50 67 ALA A C 1
ATOM 573 O O . ALA A 1 67 ? 15.137 -4.460 -17.936 1.00 88.50 67 ALA A O 1
ATOM 574 N N . ILE A 1 68 ? 13.821 -3.856 -16.224 1.00 87.62 68 ILE A N 1
ATOM 575 C CA . ILE A 1 68 ? 14.670 -2.734 -15.791 1.00 87.62 68 ILE A CA 1
ATOM 576 C C . ILE A 1 68 ? 16.048 -3.219 -15.327 1.00 87.62 68 ILE A C 1
ATOM 578 O O . ILE A 1 68 ? 17.047 -2.569 -15.628 1.00 87.62 68 ILE A O 1
ATOM 582 N N . LYS A 1 69 ? 16.125 -4.351 -14.614 1.00 89.06 69 LYS A N 1
ATOM 583 C CA . LYS A 1 69 ? 17.414 -4.930 -14.199 1.00 89.06 69 LYS A CA 1
ATOM 584 C C . LYS A 1 69 ? 18.267 -5.303 -15.406 1.00 89.06 69 LYS A C 1
ATOM 586 O O . LYS A 1 69 ? 19.399 -4.849 -15.494 1.00 89.06 69 LYS A O 1
ATOM 591 N N . ILE A 1 70 ? 17.688 -6.028 -16.365 1.00 91.75 70 ILE A N 1
ATOM 592 C CA . ILE A 1 70 ? 18.384 -6.451 -17.588 1.00 91.75 70 ILE A CA 1
ATOM 593 C C . ILE A 1 70 ? 18.906 -5.241 -18.377 1.00 91.75 70 ILE A C 1
ATOM 595 O O . ILE A 1 70 ? 20.020 -5.287 -18.887 1.00 91.75 70 ILE A O 1
ATOM 599 N N . ILE A 1 71 ? 18.124 -4.158 -18.467 1.00 88.56 71 ILE A N 1
ATOM 600 C CA . ILE A 1 71 ? 18.528 -2.928 -19.169 1.00 88.56 71 ILE A CA 1
ATOM 601 C C . ILE A 1 71 ? 19.652 -2.187 -18.429 1.00 88.56 71 ILE A C 1
ATOM 603 O O . ILE A 1 71 ? 20.526 -1.631 -19.080 1.00 88.56 71 ILE A O 1
ATOM 607 N N . ASN A 1 72 ? 19.633 -2.157 -17.093 1.00 85.44 72 ASN A N 1
ATOM 608 C CA . ASN A 1 72 ? 20.643 -1.452 -16.292 1.00 85.44 72 ASN A CA 1
ATOM 609 C C . ASN A 1 72 ? 21.950 -2.242 -16.099 1.00 85.44 72 ASN A C 1
ATOM 611 O O . ASN A 1 72 ? 22.949 -1.654 -15.695 1.00 85.44 72 ASN A O 1
ATOM 615 N N . GLU A 1 73 ? 21.939 -3.558 -16.320 1.00 80.00 73 GLU A N 1
ATOM 616 C CA . GLU A 1 73 ? 23.137 -4.414 -16.297 1.00 80.00 73 GLU A CA 1
ATOM 617 C C . GLU A 1 73 ? 23.869 -4.475 -17.658 1.00 80.00 73 GLU A C 1
ATOM 619 O O . GLU A 1 73 ? 24.901 -5.140 -17.761 1.00 80.00 73 GLU A O 1
ATOM 624 N N . GLN A 1 74 ? 23.354 -3.788 -18.687 1.00 53.25 74 GLN A N 1
ATOM 625 C CA . GLN A 1 74 ? 24.003 -3.558 -19.990 1.00 53.25 74 GLN A CA 1
ATOM 626 C C . GLN A 1 74 ? 24.839 -2.273 -19.968 1.00 53.25 74 GLN A C 1
ATOM 628 O O . GLN A 1 74 ? 25.928 -2.286 -20.587 1.00 53.25 74 GLN A O 1
#

Mean predicted aligned error: 5.79 Å